Protein AF-A0A836GFA6-F1 (afdb_monomer)

Solvent-accessible surface area (backbone atoms only — not comparable to full-atom values): 8576 Å² total; per-residue (Å²): 116,71,67,60,52,53,52,52,53,52,56,59,70,65,59,70,72,78,81,72,54,46,65,55,52,71,53,57,48,47,48,53,39,51,74,71,64,51,57,77,92,45,43,38,56,52,47,41,29,22,44,53,61,32,65,24,19,14,51,39,71,48,70,71,50,78,92,73,21,41,22,26,8,28,75,44,54,36,42,78,55,42,15,21,77,95,40,70,27,47,80,56,62,29,33,39,65,71,31,54,33,80,72,52,64,66,46,50,57,44,51,48,55,49,35,75,77,58,36,70,72,77,37,67,40,23,48,75,64,38,62,98,42,87,59,63,85,58,68,75,64,70,57,75,78,75,76,77,83,84,126

Mean predicted aligned error: 7.84 Å

pLDDT: mean 90.17, std 15.15, range [49.81, 98.88]

Sequence (151 aa):
MKGLWILIVLMIVAAHSSVEGKIYTQCEAARQLVIARISRSFISNWVCLMQYESGMNTHLVTGPKRGSSYSYGILQINSAEWCTRGHRGGNCDKRCEDYLSDDIQEDIVCAKKIFDQHGFKAWDGWVKNCKNKPLPNLAHCFRRKRMTTEV

Structure (mmCIF, N/CA/C/O backbone):
data_AF-A0A836GFA6-F1
#
_entry.id   AF-A0A836GFA6-F1
#
loop_
_atom_site.group_PDB
_atom_site.id
_atom_site.type_symbol
_atom_site.label_atom_id
_atom_site.label_alt_id
_atom_site.label_comp_id
_atom_site.label_asym_id
_atom_site.label_entity_id
_atom_site.label_seq_id
_atom_site.pdbx_PDB_ins_code
_atom_site.Cartn_x
_atom_site.Cartn_y
_atom_site.Cartn_z
_atom_site.occupancy
_atom_site.B_iso_or_equiv
_atom_site.auth_seq_id
_atom_site.auth_comp_id
_atom_site.auth_asym_id
_atom_site.auth_atom_id
_atom_site.pdbx_PDB_model_num
ATOM 1 N N . MET A 1 1 ? 8.263 47.697 -19.375 1.00 56.69 1 MET A N 1
ATOM 2 C CA . MET A 1 1 ? 6.983 47.345 -18.709 1.00 56.69 1 MET A CA 1
ATOM 3 C C . MET A 1 1 ? 6.430 45.974 -19.113 1.00 56.69 1 MET A C 1
ATOM 5 O O . MET A 1 1 ? 6.071 45.222 -18.222 1.00 56.69 1 MET A O 1
ATOM 9 N N . LYS A 1 2 ? 6.401 45.600 -20.405 1.00 56.66 2 LYS A N 1
ATOM 10 C CA . LYS A 1 2 ? 5.874 44.293 -20.870 1.00 56.66 2 LYS A CA 1
ATOM 11 C C . LYS A 1 2 ? 6.709 43.075 -20.423 1.00 56.66 2 LYS A C 1
ATOM 13 O O . LYS A 1 2 ? 6.148 42.051 -20.066 1.00 56.66 2 LYS A O 1
ATOM 18 N N . GLY A 1 3 ? 8.039 43.208 -20.370 1.00 59.16 3 GLY A N 1
ATOM 19 C CA . GLY A 1 3 ? 8.940 42.129 -19.925 1.00 59.16 3 GLY A CA 1
ATOM 20 C C . GLY A 1 3 ? 8.834 41.787 -18.435 1.00 59.16 3 GLY A C 1
ATOM 21 O O . GLY A 1 3 ? 8.972 40.628 -18.065 1.00 59.16 3 GLY A O 1
ATOM 22 N N . LEU A 1 4 ? 8.506 42.771 -17.588 1.00 62.03 4 LEU A N 1
ATOM 23 C CA . LEU A 1 4 ? 8.289 42.539 -16.156 1.00 62.03 4 LEU A CA 1
ATOM 24 C C . LEU A 1 4 ? 7.011 41.720 -15.920 1.00 62.03 4 LEU A C 1
ATOM 26 O O . LEU A 1 4 ? 7.003 40.824 -15.089 1.00 62.03 4 LEU A O 1
ATOM 30 N N . TRP A 1 5 ? 5.966 41.965 -16.717 1.00 66.38 5 TRP A N 1
ATOM 31 C CA . TRP A 1 5 ? 4.737 41.167 -16.712 1.00 66.38 5 TRP A CA 1
ATOM 32 C C . TRP A 1 5 ? 4.972 39.715 -17.145 1.00 66.38 5 TRP A C 1
ATOM 34 O O . TRP A 1 5 ? 4.438 38.809 -16.517 1.00 66.38 5 TRP A O 1
ATOM 44 N N . ILE A 1 6 ? 5.809 39.479 -18.162 1.00 67.75 6 ILE A N 1
ATOM 45 C CA . ILE A 1 6 ? 6.160 38.119 -18.610 1.00 67.75 6 ILE A CA 1
ATOM 46 C C . ILE A 1 6 ? 6.921 37.360 -17.510 1.00 67.75 6 ILE A C 1
ATOM 48 O O . ILE A 1 6 ? 6.622 36.198 -17.254 1.00 67.75 6 ILE A O 1
ATOM 52 N N . LEU A 1 7 ? 7.853 38.023 -16.815 1.00 66.12 7 LEU A N 1
ATOM 53 C CA . LEU A 1 7 ? 8.598 37.432 -15.696 1.00 66.12 7 LEU A CA 1
ATOM 54 C C . LEU A 1 7 ? 7.707 37.142 -14.479 1.00 66.12 7 LEU A C 1
ATOM 56 O O . LEU A 1 7 ? 7.864 36.103 -13.844 1.00 66.12 7 LEU A O 1
ATOM 60 N N . ILE A 1 8 ? 6.745 38.019 -14.179 1.00 66.12 8 ILE A N 1
ATOM 61 C CA . ILE A 1 8 ? 5.765 37.810 -13.102 1.00 66.12 8 ILE A CA 1
ATOM 62 C C . ILE A 1 8 ? 4.848 36.623 -13.426 1.00 66.12 8 ILE A C 1
ATOM 64 O O . ILE A 1 8 ? 4.622 35.780 -12.563 1.00 66.12 8 ILE A O 1
ATOM 68 N N . VAL A 1 9 ? 4.373 36.501 -14.671 1.00 65.31 9 VAL A N 1
ATOM 69 C CA . VAL A 1 9 ? 3.562 35.351 -15.106 1.00 65.31 9 VAL A CA 1
ATOM 70 C C . VAL A 1 9 ? 4.373 34.048 -15.051 1.00 65.31 9 VAL A C 1
ATOM 72 O O . VAL A 1 9 ? 3.855 33.045 -14.566 1.00 65.31 9 VAL A O 1
ATOM 75 N N . LEU A 1 10 ? 5.652 34.054 -15.452 1.00 62.25 10 LEU A N 1
ATOM 76 C CA . LEU A 1 10 ? 6.529 32.878 -15.333 1.00 62.25 10 LEU A CA 1
ATOM 77 C C . LEU A 1 10 ? 6.768 32.455 -13.872 1.00 62.25 10 LEU A C 1
ATOM 79 O O . LEU A 1 10 ? 6.752 31.263 -13.574 1.00 62.25 10 LEU A O 1
ATOM 83 N N . MET A 1 11 ? 6.957 33.413 -12.959 1.00 60.72 11 MET A N 1
ATOM 84 C CA . MET A 1 11 ? 7.147 33.143 -11.526 1.00 60.72 11 MET A CA 1
ATOM 85 C C . MET A 1 11 ? 5.884 32.575 -10.861 1.00 60.72 11 MET A C 1
ATOM 87 O O . MET A 1 11 ? 5.993 31.733 -9.976 1.00 60.72 11 MET A O 1
ATOM 91 N N . ILE A 1 12 ? 4.689 32.983 -11.306 1.00 59.47 12 ILE A N 1
ATOM 92 C CA . ILE A 1 12 ? 3.412 32.442 -10.807 1.00 59.47 12 ILE A CA 1
ATOM 93 C C . ILE A 1 12 ? 3.190 31.001 -11.298 1.00 59.47 12 ILE A C 1
ATOM 95 O O . ILE A 1 12 ? 2.696 30.173 -10.540 1.00 59.47 12 ILE A O 1
ATOM 99 N N . VAL A 1 13 ? 3.599 30.665 -12.529 1.00 59.78 13 VAL A N 1
ATOM 100 C CA . VAL A 1 13 ? 3.513 29.288 -13.064 1.00 59.78 13 VAL A CA 1
ATOM 101 C C . VAL A 1 13 ? 4.527 28.344 -12.398 1.00 59.78 13 VAL A C 1
ATOM 103 O O . VAL A 1 13 ? 4.263 27.151 -12.269 1.00 59.78 13 VAL A O 1
ATOM 106 N N . ALA A 1 14 ? 5.659 28.869 -11.922 1.00 57.34 14 ALA A N 1
ATOM 107 C CA . ALA A 1 14 ? 6.668 28.119 -11.169 1.00 57.34 14 ALA A CA 1
ATOM 108 C C . ALA A 1 14 ? 6.323 27.917 -9.681 1.00 57.34 14 ALA A C 1
ATOM 110 O O . ALA A 1 14 ? 7.088 27.269 -8.962 1.00 57.34 14 ALA A O 1
ATOM 111 N N . ALA A 1 15 ? 5.179 28.429 -9.205 1.00 56.06 15 ALA A N 1
ATOM 112 C CA . ALA A 1 15 ? 4.612 28.033 -7.922 1.00 56.06 15 ALA A CA 1
ATOM 113 C C . ALA A 1 15 ? 4.108 26.587 -8.042 1.00 56.06 15 ALA A C 1
ATOM 115 O O . ALA A 1 15 ? 2.918 26.319 -8.191 1.00 56.06 15 ALA A O 1
ATOM 116 N N . HIS A 1 16 ? 5.050 25.646 -8.033 1.00 54.28 16 HIS A N 1
ATOM 117 C CA . HIS A 1 16 ? 4.785 24.231 -7.887 1.00 54.28 16 HIS A CA 1
ATOM 118 C C . HIS A 1 16 ? 3.965 24.061 -6.613 1.00 54.28 16 HIS A C 1
ATOM 120 O O . HIS A 1 16 ? 4.486 24.207 -5.508 1.00 54.28 16 HIS A O 1
ATOM 126 N N . SER A 1 17 ? 2.672 23.782 -6.765 1.00 56.59 17 SER A N 1
ATOM 127 C CA . SER A 1 17 ? 1.876 23.222 -5.686 1.00 56.59 17 SER A CA 1
ATOM 128 C C . SER A 1 17 ? 2.641 22.000 -5.197 1.00 56.59 17 SER A C 1
ATOM 130 O O . SER A 1 17 ? 2.780 21.028 -5.944 1.00 56.59 17 SER A O 1
ATOM 132 N N . SER A 1 18 ? 3.198 22.061 -3.989 1.00 53.84 18 SER A N 1
ATOM 133 C CA . SER A 1 18 ? 3.617 20.856 -3.293 1.00 53.84 18 SER A CA 1
ATOM 134 C C . SER A 1 18 ? 2.385 19.963 -3.267 1.00 53.84 18 SER A C 1
ATOM 136 O O . SER A 1 18 ? 1.402 20.300 -2.607 1.00 53.84 18 SER A O 1
ATOM 138 N N . VAL A 1 19 ? 2.391 18.898 -4.072 1.00 62.00 19 VAL A N 1
ATOM 139 C CA . VAL A 1 19 ? 1.354 17.872 -4.017 1.00 62.00 19 VAL A CA 1
ATOM 140 C C . VAL A 1 19 ? 1.598 17.153 -2.700 1.00 62.00 19 VAL A C 1
ATOM 142 O O . VAL A 1 19 ? 2.388 16.218 -2.610 1.00 62.00 19 VAL A O 1
ATOM 145 N N . GLU A 1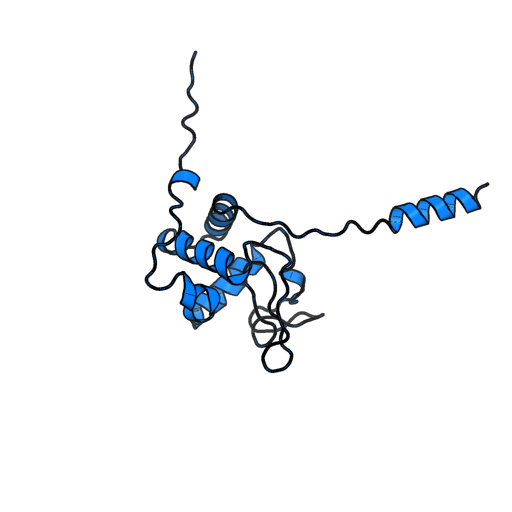 20 ? 1.035 17.710 -1.634 1.00 76.25 20 GLU A N 1
ATOM 146 C CA . GLU A 1 20 ? 1.008 17.071 -0.335 1.00 76.25 20 GLU A CA 1
ATOM 147 C C . GLU A 1 20 ? 0.051 15.892 -0.457 1.00 76.25 20 GLU A C 1
ATOM 149 O O . GLU A 1 20 ? -1.118 16.061 -0.804 1.00 76.25 20 GLU A O 1
ATOM 154 N N . GLY A 1 21 ? 0.575 14.685 -0.263 1.00 83.12 21 GLY A N 1
ATOM 155 C CA . GLY A 1 21 ? -0.221 13.490 -0.461 1.00 83.12 21 GLY A CA 1
ATOM 156 C C . GLY A 1 21 ? -1.362 13.391 0.535 1.00 83.12 21 GLY A C 1
ATOM 157 O O . GLY A 1 21 ? -1.177 13.613 1.735 1.00 83.12 21 GLY A O 1
ATOM 158 N N . LYS A 1 22 ? -2.546 13.003 0.058 1.00 96.06 22 LYS A N 1
ATOM 159 C CA . LYS A 1 22 ? -3.700 12.809 0.931 1.00 96.06 22 LYS A CA 1
ATOM 160 C C . LYS A 1 22 ? -3.430 11.731 1.986 1.00 96.06 22 LYS A C 1
ATOM 162 O O . LYS A 1 22 ? -3.112 10.585 1.652 1.00 96.06 22 LYS A O 1
ATOM 167 N N . ILE A 1 23 ? -3.670 12.080 3.252 1.00 98.19 23 ILE A N 1
ATOM 168 C CA . ILE A 1 23 ? -3.780 11.131 4.366 1.00 98.19 23 ILE A CA 1
ATOM 169 C C . ILE A 1 23 ? -5.246 10.722 4.521 1.00 98.19 23 ILE A C 1
ATOM 171 O O . ILE A 1 23 ? -6.098 11.535 4.877 1.00 98.19 23 ILE A O 1
ATOM 175 N N . TYR A 1 24 ? -5.558 9.459 4.248 1.00 98.31 24 TYR A N 1
ATOM 176 C CA . TYR A 1 24 ? -6.923 8.947 4.360 1.00 98.31 24 TYR A CA 1
ATOM 177 C C . TYR A 1 24 ? -7.351 8.727 5.815 1.00 98.31 24 TYR A C 1
ATOM 179 O O . TYR A 1 24 ? -6.625 8.154 6.627 1.00 98.31 24 TYR A O 1
ATOM 187 N N . THR A 1 25 ? -8.598 9.068 6.137 1.00 98.50 25 THR A N 1
ATOM 188 C CA . THR A 1 25 ? -9.243 8.543 7.348 1.00 98.50 25 THR A CA 1
ATOM 189 C C . THR A 1 25 ? -9.685 7.089 7.147 1.00 98.50 25 THR A C 1
ATOM 191 O O . THR A 1 25 ? -9.945 6.639 6.027 1.00 98.50 25 THR A O 1
ATOM 194 N N . GLN A 1 26 ? -9.874 6.346 8.246 1.00 98.19 26 GLN A N 1
ATOM 195 C CA . GLN A 1 26 ? -10.358 4.958 8.187 1.00 98.19 26 GLN A CA 1
ATOM 196 C C . GLN A 1 26 ? -11.698 4.826 7.443 1.00 98.19 26 GLN A C 1
ATOM 198 O O . GLN A 1 26 ? -11.881 3.886 6.670 1.00 98.19 26 GLN A O 1
ATOM 203 N N . CYS A 1 27 ? -12.632 5.764 7.633 1.00 98.25 27 CYS A N 1
ATOM 204 C CA . CYS A 1 27 ? -13.928 5.711 6.956 1.00 98.25 27 CYS A CA 1
ATOM 205 C C . CYS A 1 27 ? -13.860 6.093 5.477 1.00 98.25 27 CYS A C 1
ATOM 207 O O . CYS A 1 27 ? -14.632 5.549 4.689 1.00 98.25 27 CYS A O 1
ATOM 209 N N . GLU A 1 28 ? -12.979 7.010 5.074 1.00 98.31 28 GLU A N 1
ATOM 210 C CA . GLU A 1 28 ? -12.755 7.274 3.649 1.00 98.31 28 GLU A CA 1
ATOM 211 C C . GLU A 1 28 ? -12.162 6.048 2.959 1.00 98.31 28 GLU A C 1
ATOM 213 O O . GLU A 1 28 ? -12.700 5.614 1.942 1.00 98.31 28 GLU A O 1
ATOM 218 N N . ALA A 1 29 ? -11.135 5.433 3.554 1.00 98.50 29 ALA A N 1
ATOM 219 C CA . ALA A 1 29 ? -10.511 4.228 3.014 1.00 98.50 29 ALA A CA 1
ATOM 220 C C . ALA A 1 29 ? -11.528 3.080 2.917 1.00 98.50 29 ALA A C 1
ATOM 222 O O . ALA A 1 29 ? -11.674 2.447 1.872 1.00 98.50 29 ALA A O 1
ATOM 223 N N . ALA A 1 30 ? -12.323 2.872 3.972 1.00 98.56 30 ALA A N 1
ATOM 224 C CA . ALA A 1 30 ? -13.392 1.877 3.983 1.00 98.56 30 ALA A CA 1
ATOM 225 C C . ALA A 1 30 ? -14.421 2.096 2.861 1.00 98.56 30 ALA A C 1
ATOM 227 O O . ALA A 1 30 ? -14.888 1.127 2.263 1.00 98.56 30 ALA A O 1
ATOM 228 N N . ARG A 1 31 ? -14.771 3.350 2.542 1.00 98.19 31 ARG A N 1
ATOM 229 C CA . ARG A 1 31 ? -15.681 3.669 1.428 1.00 98.19 31 ARG A CA 1
ATOM 230 C C . ARG A 1 31 ? -15.046 3.378 0.074 1.00 98.19 31 ARG A C 1
ATOM 232 O O . ARG A 1 31 ? -15.714 2.771 -0.756 1.00 98.19 31 ARG A O 1
ATOM 239 N N . GLN A 1 32 ? -13.779 3.739 -0.129 1.00 98.44 32 GLN A N 1
ATOM 240 C CA . GLN A 1 32 ? -13.064 3.427 -1.372 1.00 98.44 32 GLN A CA 1
ATOM 241 C C . GLN A 1 32 ? -12.971 1.915 -1.613 1.00 98.44 32 GLN A C 1
ATOM 243 O O . GLN A 1 32 ? -13.210 1.457 -2.727 1.00 98.44 32 GLN A O 1
ATOM 248 N N . LEU A 1 33 ? -12.745 1.126 -0.558 1.00 98.69 33 LEU A N 1
ATOM 249 C CA . LEU A 1 33 ? -12.757 -0.340 -0.624 1.00 98.69 33 LEU A CA 1
ATOM 250 C C . LEU A 1 33 ? -14.139 -0.902 -1.000 1.00 98.69 33 LEU A C 1
ATOM 252 O O . LEU A 1 33 ? -14.228 -1.854 -1.775 1.00 98.69 33 LEU A O 1
ATOM 256 N N . V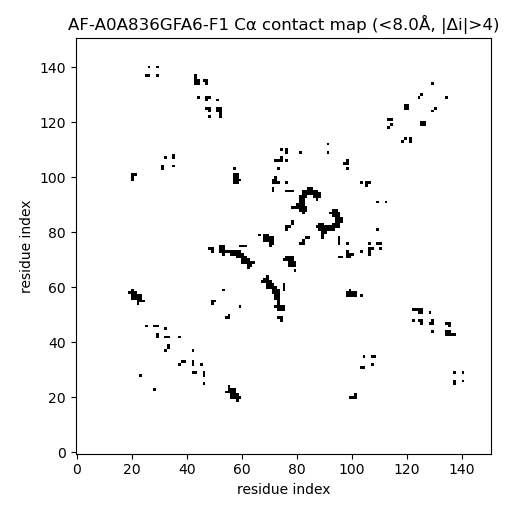AL A 1 34 ? -15.226 -0.312 -0.488 1.00 97.88 34 VAL A N 1
ATOM 257 C CA . VAL A 1 34 ? -16.596 -0.685 -0.890 1.00 97.88 34 VAL A CA 1
ATOM 258 C C . VAL A 1 34 ? -16.856 -0.346 -2.358 1.00 97.88 34 VAL A C 1
ATOM 260 O O . VAL A 1 34 ? -17.429 -1.174 -3.066 1.00 97.88 34 VAL A O 1
ATOM 263 N N . ILE A 1 35 ? -16.433 0.835 -2.820 1.00 97.88 35 ILE A N 1
ATOM 264 C CA . ILE A 1 35 ? -16.546 1.257 -4.227 1.00 97.88 35 ILE A CA 1
ATOM 265 C C . ILE A 1 35 ? -15.800 0.269 -5.134 1.00 97.88 35 ILE A C 1
ATOM 267 O O . ILE A 1 35 ? -16.369 -0.209 -6.115 1.00 97.88 35 ILE A O 1
ATOM 271 N N . ALA A 1 36 ? -14.600 -0.146 -4.723 1.00 97.88 36 ALA A N 1
ATOM 272 C CA . ALA A 1 36 ? -13.783 -1.156 -5.392 1.00 97.88 36 ALA A CA 1
ATOM 273 C C . ALA A 1 36 ? -14.322 -2.599 -5.263 1.00 97.88 36 ALA A C 1
ATOM 275 O O . ALA A 1 36 ? -13.680 -3.549 -5.710 1.00 97.88 36 ALA A O 1
ATOM 276 N N . ARG A 1 37 ? -15.496 -2.795 -4.641 1.00 97.69 37 ARG A N 1
ATOM 277 C CA . ARG A 1 37 ? -16.158 -4.097 -4.438 1.00 97.69 37 ARG A CA 1
ATOM 278 C C . ARG A 1 37 ? -15.317 -5.119 -3.664 1.00 97.69 37 ARG A C 1
ATOM 280 O O . ARG A 1 37 ? -15.479 -6.327 -3.841 1.00 97.69 37 ARG A O 1
ATOM 287 N N . ILE A 1 38 ? -14.459 -4.656 -2.757 1.00 98.12 38 ILE A N 1
ATOM 288 C CA . ILE A 1 38 ? -13.802 -5.531 -1.786 1.00 98.12 38 ILE A CA 1
ATOM 289 C C . ILE A 1 38 ? -14.864 -6.133 -0.859 1.00 98.12 38 ILE A C 1
ATOM 291 O O . ILE A 1 38 ? -15.756 -5.435 -0.370 1.00 98.12 38 ILE A O 1
ATOM 295 N N . SER A 1 39 ? -14.773 -7.443 -0.605 1.00 96.69 39 SER A N 1
ATOM 296 C CA . SER A 1 39 ? -15.707 -8.128 0.293 1.00 96.69 39 SER A CA 1
ATOM 297 C C . SER A 1 39 ? -15.745 -7.448 1.660 1.00 96.69 39 SER A C 1
ATOM 299 O O . SER A 1 39 ? -14.705 -7.179 2.269 1.00 96.69 39 SER A O 1
ATOM 301 N N . ARG A 1 40 ? -16.959 -7.247 2.185 1.00 93.94 40 ARG A N 1
ATOM 302 C CA . ARG A 1 40 ? -17.188 -6.611 3.489 1.00 93.94 40 ARG A CA 1
ATOM 303 C C . ARG A 1 40 ? -16.428 -7.289 4.628 1.00 93.94 40 ARG A C 1
ATOM 305 O O . ARG A 1 40 ? -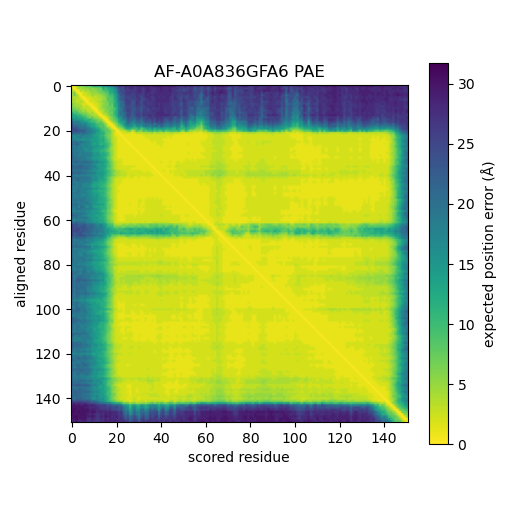15.981 -6.596 5.536 1.00 93.94 40 ARG A O 1
ATOM 312 N N . SER A 1 41 ? -16.236 -8.608 4.555 1.00 96.25 41 SER A N 1
ATOM 313 C CA . SER A 1 41 ? -15.481 -9.380 5.551 1.00 96.25 41 SER A CA 1
ATOM 314 C C . SER A 1 41 ? -14.001 -8.990 5.636 1.00 96.25 41 SER A C 1
ATOM 316 O O . SER A 1 41 ? -13.378 -9.185 6.677 1.00 96.25 41 SER A O 1
ATOM 318 N N . PHE A 1 42 ? -13.430 -8.419 4.571 1.00 97.94 42 PHE A N 1
ATOM 319 C CA . PHE A 1 42 ? -12.014 -8.062 4.506 1.00 97.94 42 PHE A CA 1
ATOM 320 C C . PHE A 1 42 ? -11.737 -6.568 4.672 1.00 97.94 42 PHE A C 1
ATOM 322 O O . PHE A 1 42 ? -10.577 -6.207 4.843 1.00 97.94 42 PHE A O 1
ATOM 329 N N . ILE A 1 43 ? -12.750 -5.695 4.677 1.00 98.44 43 ILE A N 1
ATOM 330 C CA . ILE A 1 43 ? -12.538 -4.235 4.729 1.00 98.44 43 ILE A CA 1
ATOM 331 C C . ILE A 1 43 ? -11.670 -3.833 5.928 1.00 98.44 43 ILE A C 1
ATOM 333 O O . ILE A 1 43 ? -10.698 -3.106 5.751 1.00 98.44 43 ILE A O 1
ATOM 337 N N . SER A 1 44 ? -11.953 -4.340 7.131 1.00 98.56 44 SER A N 1
ATOM 338 C CA . SER A 1 44 ? -11.136 -4.015 8.310 1.00 98.56 44 SER A CA 1
ATOM 339 C C . SER A 1 44 ? -9.685 -4.501 8.192 1.00 98.56 44 SER A C 1
ATOM 341 O O . SER A 1 44 ? -8.790 -3.845 8.720 1.00 98.56 44 SER A O 1
ATOM 343 N N . ASN A 1 45 ? -9.423 -5.600 7.472 1.00 98.75 45 ASN A N 1
ATOM 344 C CA . ASN A 1 45 ? -8.054 -6.048 7.197 1.00 98.75 45 ASN A CA 1
ATOM 345 C C . ASN A 1 45 ? -7.331 -5.090 6.248 1.00 98.75 45 ASN A C 1
ATOM 347 O O . ASN A 1 45 ? -6.199 -4.711 6.528 1.00 98.75 45 ASN A O 1
ATOM 351 N N . TRP A 1 46 ? -7.991 -4.667 5.169 1.00 98.88 46 TRP A N 1
ATOM 352 C CA . TRP A 1 46 ? -7.434 -3.715 4.206 1.00 98.88 46 TRP A CA 1
ATOM 353 C C . TRP A 1 46 ? -7.159 -2.344 4.824 1.00 98.8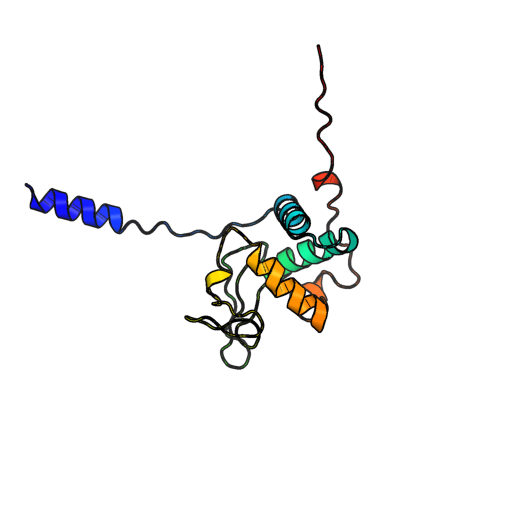8 46 TRP A C 1
ATOM 355 O O . TRP A 1 46 ? -6.093 -1.781 4.604 1.00 98.88 46 TRP A O 1
ATOM 365 N N . VAL A 1 47 ? -8.072 -1.832 5.654 1.00 98.88 47 VAL A N 1
ATOM 366 C CA . VAL A 1 47 ? -7.849 -0.575 6.385 1.00 98.88 47 VAL A CA 1
ATOM 367 C C . VAL A 1 47 ? -6.681 -0.719 7.367 1.00 98.88 47 VAL A C 1
ATOM 369 O O . VAL A 1 47 ? -5.843 0.173 7.445 1.00 98.88 47 VAL A O 1
ATOM 372 N N . CYS A 1 48 ? -6.571 -1.849 8.075 1.00 98.81 48 CYS A N 1
ATOM 373 C CA . CYS A 1 48 ? -5.417 -2.112 8.939 1.00 98.81 48 CYS A CA 1
ATOM 374 C C . CYS A 1 48 ? -4.103 -2.156 8.141 1.00 98.81 48 CYS A C 1
ATOM 376 O O . CYS A 1 48 ? -3.115 -1.556 8.554 1.00 98.81 48 CYS A O 1
ATOM 378 N N . LEU A 1 49 ? -4.103 -2.808 6.974 1.00 98.88 49 LEU A N 1
ATOM 379 C CA . LEU A 1 49 ? -2.953 -2.850 6.072 1.00 98.88 49 LEU A CA 1
ATOM 380 C C . LEU A 1 49 ? -2.520 -1.438 5.669 1.00 98.88 49 LEU A C 1
ATOM 382 O O . LEU A 1 49 ? -1.379 -1.073 5.922 1.00 98.88 49 LEU A O 1
ATOM 386 N N . MET A 1 50 ? -3.428 -0.622 5.123 1.00 98.81 50 MET A N 1
ATOM 387 C CA . MET A 1 50 ? -3.129 0.764 4.727 1.00 98.81 50 MET A CA 1
ATOM 388 C C . MET A 1 50 ? -2.558 1.580 5.898 1.00 98.81 50 MET A C 1
ATOM 390 O O . MET A 1 50 ? -1.606 2.342 5.733 1.00 98.81 50 MET A O 1
ATOM 394 N N . GLN A 1 51 ? -3.089 1.377 7.108 1.00 98.75 51 GLN A N 1
ATOM 395 C CA . GLN A 1 51 ? -2.615 2.075 8.299 1.00 98.75 51 GLN A CA 1
ATOM 396 C C . GLN A 1 51 ? -1.169 1.719 8.658 1.00 98.75 51 GLN A C 1
ATOM 398 O O . GLN A 1 51 ? -0.398 2.607 9.015 1.00 98.75 51 GLN A O 1
ATOM 403 N N . TYR A 1 52 ? -0.800 0.440 8.579 1.00 98.69 52 TYR A N 1
ATOM 404 C CA . TYR A 1 52 ? 0.513 -0.034 9.023 1.00 98.69 52 TYR A CA 1
ATOM 405 C C . TYR A 1 52 ? 1.574 -0.097 7.926 1.00 98.69 52 TYR A C 1
ATOM 407 O O . TYR A 1 52 ? 2.755 -0.189 8.253 1.00 98.69 52 TYR A O 1
ATOM 415 N N . GLU A 1 53 ? 1.179 -0.033 6.657 1.00 98.50 53 GLU A N 1
ATOM 416 C CA . GLU A 1 53 ? 2.109 0.059 5.530 1.00 98.50 53 GLU A CA 1
ATOM 417 C C . GLU A 1 53 ? 2.483 1.507 5.217 1.00 98.50 53 GLU A C 1
ATOM 419 O O . GLU A 1 53 ? 3.650 1.796 4.964 1.00 98.50 53 GLU A O 1
ATOM 424 N N . SER A 1 54 ? 1.512 2.427 5.253 1.00 98.56 54 SER A N 1
ATOM 425 C CA . SER A 1 54 ? 1.736 3.800 4.789 1.00 98.56 54 SER A CA 1
ATOM 426 C C . SER A 1 54 ? 1.311 4.898 5.754 1.00 98.56 54 SER A C 1
ATOM 428 O O . SER A 1 54 ? 1.496 6.076 5.454 1.00 98.56 54 SER A O 1
ATOM 430 N N . GLY A 1 55 ? 0.711 4.555 6.898 1.00 98.50 55 GLY A N 1
ATOM 431 C CA . GLY A 1 55 ? 0.066 5.561 7.742 1.00 98.50 55 GLY A CA 1
ATOM 432 C C . GLY A 1 55 ? -1.095 6.255 7.024 1.00 98.50 55 GLY A C 1
ATOM 433 O O . GLY A 1 55 ? -1.384 7.408 7.322 1.00 98.50 55 GLY A O 1
ATOM 434 N N . MET A 1 56 ? -1.745 5.563 6.079 1.00 98.62 56 MET A N 1
ATOM 435 C CA . MET A 1 56 ? -2.797 6.093 5.201 1.00 98.62 56 MET A CA 1
ATOM 436 C C . MET A 1 56 ? -2.339 7.156 4.187 1.00 98.62 56 MET A C 1
ATOM 438 O O . MET A 1 56 ? -3.188 7.830 3.600 1.00 98.62 56 MET A O 1
ATOM 442 N N . ASN A 1 57 ? -1.031 7.318 3.972 1.00 98.50 57 ASN A N 1
ATOM 443 C CA . ASN A 1 57 ? -0.482 8.299 3.039 1.00 98.50 57 ASN A CA 1
ATOM 444 C C . ASN A 1 57 ? -0.451 7.760 1.601 1.00 98.50 57 ASN A C 1
ATOM 446 O O . ASN A 1 57 ? 0.238 6.784 1.303 1.00 98.50 57 ASN A O 1
ATOM 450 N N . THR A 1 58 ? -1.162 8.435 0.702 1.00 98.50 58 THR A N 1
ATOM 451 C CA . THR A 1 58 ? -1.259 8.080 -0.724 1.00 98.50 58 THR A CA 1
ATOM 452 C C . THR A 1 58 ? -0.017 8.386 -1.551 1.00 98.50 58 THR A C 1
ATOM 454 O O . THR A 1 58 ? 0.150 7.799 -2.609 1.00 98.50 58 THR A O 1
ATOM 457 N N . HIS A 1 59 ? 0.894 9.236 -1.076 1.00 97.44 59 HIS A N 1
ATOM 458 C CA . HIS A 1 59 ? 2.128 9.573 -1.801 1.00 97.44 59 HIS A CA 1
ATOM 459 C C . HIS A 1 59 ? 3.379 9.033 -1.109 1.00 97.44 59 HIS A C 1
ATOM 461 O O . HIS A 1 59 ? 4.498 9.455 -1.404 1.00 97.44 59 HIS A O 1
ATOM 467 N N . LEU A 1 60 ? 3.221 8.088 -0.176 1.00 97.94 60 LEU A N 1
ATOM 468 C CA . LEU A 1 60 ? 4.370 7.501 0.494 1.00 97.94 60 LEU A CA 1
ATOM 469 C C . LEU A 1 60 ? 5.175 6.628 -0.473 1.00 97.94 60 LEU A C 1
ATOM 471 O O . LEU A 1 60 ? 4.687 5.627 -1.000 1.00 97.94 60 LEU A O 1
ATOM 475 N N . VAL A 1 61 ? 6.456 6.957 -0.609 1.00 97.81 61 VAL A N 1
ATOM 476 C CA . VAL A 1 61 ? 7.451 6.117 -1.272 1.00 97.81 61 VAL A CA 1
ATOM 477 C C . VAL A 1 61 ? 8.425 5.602 -0.221 1.00 97.81 61 VAL A C 1
ATOM 479 O O . VAL A 1 61 ? 9.045 6.392 0.489 1.00 97.81 61 VAL A O 1
ATOM 482 N N . THR A 1 62 ? 8.589 4.282 -0.125 1.00 97.12 62 THR A N 1
ATOM 483 C CA . THR A 1 62 ? 9.586 3.666 0.765 1.00 97.12 62 THR A CA 1
ATOM 484 C C . THR A 1 62 ? 10.616 2.861 -0.014 1.00 97.12 62 THR A C 1
ATOM 486 O O . THR A 1 62 ? 10.341 2.312 -1.084 1.00 97.12 62 THR A O 1
ATOM 489 N N . GLY A 1 63 ? 11.827 2.784 0.535 1.00 93.69 63 GLY A N 1
ATOM 490 C CA . GLY A 1 63 ? 12.954 2.073 -0.057 1.00 93.69 63 GLY A CA 1
ATOM 491 C C . GLY A 1 63 ? 14.227 2.926 -0.101 1.00 93.69 63 GLY A C 1
ATOM 492 O O . GLY A 1 63 ? 14.276 3.983 0.528 1.00 93.69 63 GLY A O 1
ATOM 493 N N . PRO A 1 64 ? 15.252 2.475 -0.841 1.00 91.00 64 PRO A N 1
ATOM 494 C CA . PRO A 1 64 ? 15.281 1.212 -1.584 1.00 91.00 64 PRO A CA 1
ATOM 495 C C . PRO A 1 64 ? 15.259 -0.022 -0.659 1.00 91.00 64 PRO A C 1
ATOM 497 O O . PRO A 1 64 ? 15.734 0.019 0.473 1.00 91.00 64 PRO A O 1
ATOM 500 N N . LYS A 1 65 ? 14.691 -1.129 -1.148 1.00 85.81 65 LYS A N 1
ATOM 501 C CA . LYS A 1 65 ? 14.734 -2.477 -0.554 1.00 85.81 65 LYS A CA 1
ATOM 502 C C . LYS A 1 65 ? 15.632 -3.383 -1.422 1.00 85.81 65 LYS A C 1
ATOM 504 O O . LYS A 1 65 ? 16.560 -2.909 -2.078 1.00 85.81 65 LYS A O 1
ATOM 509 N N . ARG A 1 66 ? 15.396 -4.703 -1.428 1.00 79.56 66 ARG A N 1
ATOM 510 C CA . ARG A 1 66 ? 16.169 -5.666 -2.238 1.00 79.56 66 ARG A CA 1
ATOM 511 C C . ARG A 1 66 ? 16.130 -5.292 -3.725 1.00 79.56 66 ARG A C 1
ATOM 513 O O . ARG A 1 66 ? 15.075 -4.924 -4.238 1.00 79.56 66 ARG A O 1
ATOM 520 N N . GLY A 1 67 ? 17.273 -5.399 -4.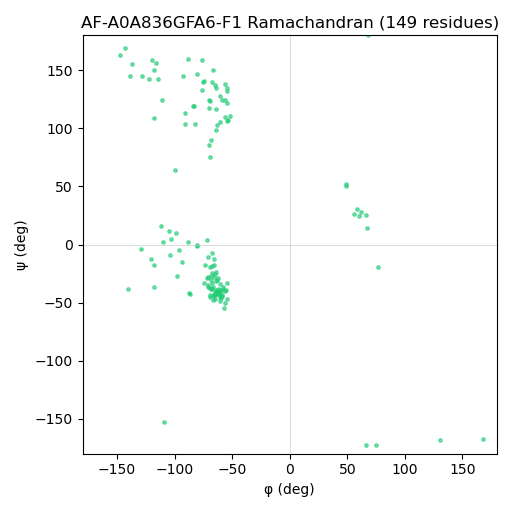407 1.00 84.75 67 GLY A N 1
ATOM 521 C CA . GLY A 1 67 ? 17.366 -5.153 -5.851 1.00 84.75 67 GLY A CA 1
ATOM 522 C C . GLY A 1 67 ? 17.100 -3.700 -6.257 1.00 84.75 67 GLY A C 1
ATOM 523 O O . GLY A 1 67 ? 16.634 -3.465 -7.364 1.00 84.75 67 GLY A O 1
ATOM 524 N N . SER A 1 68 ? 17.328 -2.737 -5.355 1.00 90.88 68 SER A N 1
ATOM 525 C CA . SER A 1 68 ? 17.045 -1.308 -5.582 1.00 90.88 68 SER A CA 1
ATOM 526 C C . SER A 1 68 ? 15.569 -0.992 -5.868 1.00 90.88 68 SER A C 1
ATOM 528 O O . SER A 1 68 ? 15.246 0.029 -6.478 1.00 90.88 68 SER A O 1
ATOM 530 N N . SER A 1 69 ? 14.663 -1.857 -5.407 1.00 95.19 69 SER A N 1
ATOM 531 C CA . SER A 1 69 ? 13.221 -1.665 -5.550 1.00 95.19 69 SER A CA 1
ATOM 532 C C . SER A 1 69 ? 12.664 -0.701 -4.504 1.00 95.19 69 SER A C 1
ATOM 534 O O . SER A 1 69 ? 13.114 -0.644 -3.362 1.00 95.19 69 SER A O 1
ATOM 536 N N . TYR A 1 70 ? 11.648 0.051 -4.901 1.00 98.06 70 TYR A N 1
ATOM 537 C CA . TYR A 1 70 ? 10.859 0.949 -4.060 1.00 98.06 70 TYR A CA 1
ATOM 538 C C . TYR A 1 70 ? 9.405 0.476 -3.986 1.00 98.06 70 TYR A C 1
ATOM 540 O O . TYR A 1 70 ? 8.948 -0.243 -4.878 1.00 98.06 70 TYR A O 1
ATOM 548 N N . SER A 1 71 ? 8.697 0.864 -2.927 1.00 98.31 71 SER A N 1
ATOM 549 C CA . SER A 1 71 ? 7.264 0.614 -2.711 1.00 98.31 71 SER A CA 1
ATOM 550 C C . SER A 1 71 ? 6.490 1.931 -2.706 1.00 98.31 71 SER A C 1
ATOM 552 O O . SER A 1 71 ? 7.009 2.932 -2.214 1.00 98.31 71 SER A O 1
ATOM 554 N N . TYR A 1 72 ? 5.286 1.927 -3.277 1.00 98.56 72 TYR A N 1
ATOM 555 C CA . TYR A 1 72 ? 4.549 3.138 -3.642 1.00 98.56 72 TYR A CA 1
ATOM 556 C C . TYR A 1 72 ? 3.124 3.137 -3.098 1.00 98.56 72 TYR A C 1
ATOM 558 O O . TYR A 1 72 ? 2.458 2.099 -3.070 1.00 98.56 72 TYR A O 1
ATOM 566 N N . GLY A 1 73 ? 2.661 4.325 -2.727 1.00 98.38 73 GLY A N 1
ATOM 567 C CA . GLY A 1 73 ? 1.258 4.603 -2.466 1.00 98.38 73 GLY A CA 1
ATOM 568 C C . GLY A 1 73 ? 0.742 4.055 -1.142 1.00 98.38 73 GLY A C 1
ATOM 569 O O . GLY A 1 73 ? 1.476 3.509 -0.310 1.00 98.38 73 GLY A O 1
ATOM 570 N N . ILE A 1 74 ? -0.570 4.169 -0.952 1.00 98.75 74 ILE A N 1
ATOM 571 C CA . ILE A 1 74 ? -1.216 3.823 0.321 1.00 98.75 74 ILE A CA 1
ATOM 572 C C . ILE A 1 74 ? -1.108 2.323 0.655 1.00 98.75 74 ILE A C 1
ATOM 574 O O . ILE A 1 74 ? -1.132 1.943 1.828 1.00 98.75 74 ILE A O 1
ATOM 578 N N . LEU A 1 75 ? -0.954 1.480 -0.373 1.00 98.75 75 LEU A N 1
ATOM 579 C CA . LEU A 1 75 ? -0.836 0.019 -0.280 1.00 98.75 75 LEU A CA 1
ATOM 580 C C . LEU A 1 75 ? 0.604 -0.491 -0.446 1.00 98.75 75 LEU A C 1
ATOM 582 O O . LEU A 1 75 ? 0.806 -1.704 -0.470 1.00 98.75 75 LEU A O 1
ATOM 586 N N . GLN A 1 76 ? 1.592 0.405 -0.556 1.00 98.62 76 GLN A N 1
ATOM 587 C CA . GLN A 1 76 ? 3.017 0.071 -0.679 1.00 98.62 76 GLN A CA 1
ATOM 588 C C . GLN A 1 76 ? 3.301 -0.995 -1.757 1.00 98.62 76 GLN A C 1
ATOM 590 O O . GLN A 1 76 ? 3.998 -1.985 -1.529 1.00 98.62 76 GLN A O 1
ATOM 595 N N . ILE A 1 77 ? 2.768 -0.780 -2.962 1.00 98.62 77 ILE A N 1
ATOM 596 C CA . ILE A 1 77 ? 2.955 -1.668 -4.117 1.00 98.62 77 ILE A CA 1
ATOM 597 C C . ILE A 1 77 ? 4.402 -1.554 -4.597 1.00 98.62 77 ILE A C 1
ATOM 599 O O . ILE A 1 77 ? 4.889 -0.456 -4.869 1.00 98.62 77 ILE A O 1
ATOM 603 N N . ASN A 1 78 ? 5.117 -2.678 -4.678 1.00 97.56 78 ASN A N 1
ATOM 604 C CA . ASN A 1 78 ? 6.555 -2.663 -4.936 1.00 97.56 78 ASN A CA 1
ATOM 605 C C . ASN A 1 78 ? 6.919 -2.787 -6.427 1.00 97.56 78 ASN A C 1
ATOM 607 O O . ASN A 1 78 ? 6.302 -3.521 -7.197 1.00 97.56 78 ASN A O 1
ATOM 611 N N . SER A 1 79 ? 7.996 -2.099 -6.796 1.00 97.88 79 SER A N 1
ATOM 612 C CA .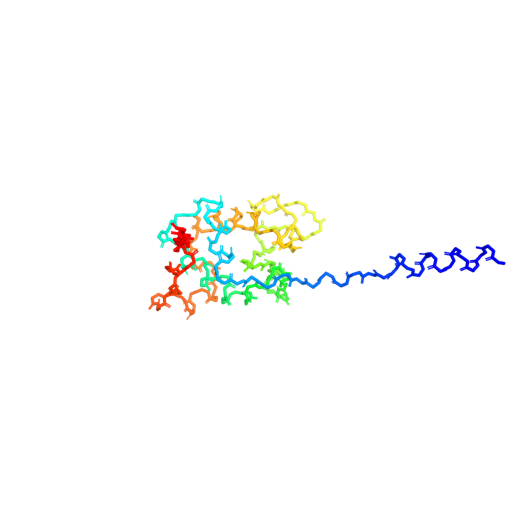 SER A 1 79 ? 8.579 -2.070 -8.145 1.00 97.88 79 SER A CA 1
ATOM 613 C C . SER A 1 79 ? 9.472 -3.266 -8.483 1.00 97.88 79 SER A C 1
ATOM 615 O O . SER A 1 79 ? 9.999 -3.330 -9.589 1.00 97.88 79 SER A O 1
ATOM 617 N N . ALA A 1 80 ? 9.678 -4.203 -7.549 1.00 96.56 80 ALA A N 1
ATOM 618 C CA . ALA A 1 80 ? 10.413 -5.429 -7.860 1.00 96.56 80 ALA A CA 1
ATOM 619 C C . ALA A 1 80 ? 9.580 -6.370 -8.744 1.00 96.56 80 ALA A C 1
ATOM 621 O O . ALA A 1 80 ? 10.143 -7.146 -9.509 1.00 96.56 80 ALA A O 1
ATOM 622 N N . GLU A 1 81 ? 8.250 -6.301 -8.630 1.00 96.75 81 GLU A N 1
ATOM 623 C CA . GLU A 1 81 ? 7.346 -7.262 -9.266 1.00 96.75 81 GLU A CA 1
ATOM 624 C C . GLU A 1 81 ? 6.072 -6.626 -9.847 1.00 96.75 81 GLU A C 1
ATOM 626 O O . GLU A 1 81 ? 5.612 -7.016 -10.921 1.00 96.75 81 GLU A O 1
ATOM 631 N N . TRP A 1 82 ? 5.478 -5.638 -9.173 1.00 98.38 82 TRP A N 1
ATOM 632 C CA . TRP A 1 82 ? 4.089 -5.249 -9.450 1.00 98.38 82 TRP A CA 1
ATOM 633 C C . TRP A 1 82 ? 3.947 -4.043 -10.372 1.00 98.38 82 TRP A C 1
ATOM 635 O O . TRP A 1 82 ? 2.953 -3.944 -11.088 1.00 98.38 82 TRP A O 1
ATOM 645 N N . CYS A 1 83 ? 4.934 -3.153 -10.398 1.00 98.44 83 CYS A N 1
ATOM 646 C CA . CYS A 1 83 ? 4.964 -1.982 -11.272 1.00 98.44 83 CYS A CA 1
ATOM 647 C C . CYS A 1 83 ? 6.377 -1.699 -11.770 1.00 98.44 83 CYS A C 1
ATOM 649 O O . CYS A 1 83 ? 7.347 -2.252 -11.252 1.00 98.44 83 CYS A O 1
ATOM 651 N N . THR A 1 84 ? 6.507 -0.800 -12.744 1.00 98.00 84 THR A N 1
ATOM 652 C CA . THR A 1 84 ? 7.819 -0.322 -13.197 1.00 98.00 84 THR A CA 1
ATOM 653 C C . THR A 1 84 ? 7.934 1.194 -13.065 1.00 98.00 84 THR A C 1
ATOM 655 O O . THR A 1 84 ? 6.965 1.930 -13.233 1.00 98.00 84 THR A O 1
ATOM 658 N N . ARG A 1 85 ? 9.119 1.679 -12.683 1.00 96.31 85 ARG A N 1
ATOM 659 C CA . ARG A 1 85 ? 9.381 3.113 -12.499 1.00 96.31 85 ARG A CA 1
ATOM 660 C C . ARG A 1 85 ? 9.547 3.795 -13.851 1.00 96.31 85 ARG A C 1
ATOM 662 O O . ARG A 1 85 ? 10.290 3.304 -14.695 1.00 96.31 85 ARG A O 1
ATOM 669 N N . GLY A 1 86 ? 8.889 4.931 -14.052 1.00 96.62 86 GLY A N 1
ATOM 670 C CA . GLY A 1 86 ? 9.029 5.748 -15.261 1.00 96.62 86 GLY A CA 1
ATOM 671 C C . GLY A 1 86 ? 8.293 5.235 -16.506 1.00 96.62 86 GLY A C 1
ATOM 672 O O . GLY A 1 86 ? 8.008 6.037 -17.391 1.00 96.62 86 GLY A O 1
ATOM 673 N N . HIS A 1 87 ? 7.915 3.956 -16.578 1.00 97.44 87 HIS A N 1
ATOM 674 C CA . HIS A 1 87 ? 7.132 3.398 -17.684 1.00 97.44 87 HIS A CA 1
ATOM 675 C C . HIS A 1 87 ? 6.191 2.280 -17.218 1.00 97.44 87 HIS A C 1
ATOM 677 O O . HIS A 1 87 ? 6.323 1.758 -16.114 1.00 97.44 87 HIS A O 1
ATOM 683 N N . ARG A 1 88 ? 5.198 1.938 -18.047 1.00 98.00 88 ARG A N 1
ATOM 684 C CA . ARG A 1 88 ? 4.240 0.867 -17.739 1.00 98.00 88 ARG A CA 1
ATOM 685 C C . ARG A 1 88 ? 4.946 -0.490 -17.741 1.00 98.00 88 ARG A C 1
ATOM 687 O O . ARG A 1 88 ? 5.818 -0.721 -18.581 1.00 98.00 88 ARG A O 1
ATOM 694 N N . GLY A 1 89 ? 4.586 -1.354 -16.798 1.00 97.88 89 GLY A N 1
ATOM 695 C CA . GLY A 1 89 ? 5.156 -2.692 -16.666 1.00 97.88 89 GLY A CA 1
ATOM 696 C C . GLY A 1 89 ? 4.783 -3.363 -15.344 1.00 97.88 89 GLY A C 1
ATOM 697 O O . GLY A 1 89 ? 3.890 -2.900 -14.627 1.00 97.88 89 GLY A O 1
ATOM 698 N N . GLY A 1 90 ? 5.474 -4.462 -15.030 1.00 97.75 90 GLY A N 1
ATOM 699 C CA . GLY A 1 90 ? 5.188 -5.315 -13.873 1.00 97.75 90 GLY A CA 1
ATOM 700 C C . GLY A 1 90 ? 3.863 -6.076 -13.990 1.00 97.75 90 GLY A C 1
ATOM 701 O O . GLY A 1 90 ? 3.117 -5.935 -14.959 1.00 97.75 90 GLY A O 1
ATOM 702 N N . ASN A 1 91 ? 3.539 -6.872 -12.972 1.00 98.38 91 ASN A N 1
ATOM 703 C CA . ASN A 1 91 ? 2.342 -7.725 -12.969 1.00 98.38 91 ASN A CA 1
ATOM 704 C C . ASN A 1 91 ? 1.012 -6.942 -12.968 1.00 98.38 91 ASN A C 1
ATOM 706 O O . ASN A 1 91 ? -0.047 -7.497 -13.286 1.00 98.38 91 ASN A O 1
ATOM 710 N N . CYS A 1 92 ? 1.036 -5.652 -12.622 1.00 98.44 92 CYS A N 1
ATOM 711 C CA . CYS A 1 92 ? -0.134 -4.782 -12.712 1.00 98.44 92 CYS A CA 1
ATOM 712 C C . CYS A 1 92 ? -0.203 -3.952 -14.003 1.00 98.44 92 CYS A C 1
ATOM 714 O O . CYS A 1 92 ? -1.230 -3.309 -14.201 1.00 98.44 92 CYS A O 1
ATOM 716 N N . ASP A 1 93 ? 0.808 -4.003 -14.882 1.00 98.12 93 ASP A N 1
ATOM 717 C CA . ASP A 1 93 ? 0.915 -3.180 -16.101 1.00 98.12 93 ASP A CA 1
ATOM 718 C C . ASP A 1 93 ? 0.660 -1.683 -15.829 1.00 98.12 93 ASP A C 1
ATOM 720 O O . ASP A 1 93 ? -0.194 -1.028 -16.429 1.00 98.12 93 ASP A O 1
ATOM 724 N N . LYS A 1 94 ? 1.380 -1.127 -14.851 1.00 98.19 94 LYS A N 1
ATOM 725 C CA . LYS A 1 94 ? 1.242 0.275 -14.423 1.00 98.19 94 LYS A CA 1
ATOM 726 C C . LYS A 1 94 ? 2.603 0.904 -14.188 1.00 98.19 94 LYS A C 1
ATOM 728 O O . LYS A 1 94 ? 3.581 0.209 -13.895 1.00 98.19 94 LYS A O 1
ATOM 733 N N . ARG A 1 95 ? 2.660 2.231 -14.302 1.00 98.44 95 ARG A N 1
ATOM 734 C CA . ARG A 1 95 ? 3.809 2.980 -13.794 1.00 98.44 95 ARG A CA 1
ATOM 735 C C . ARG A 1 95 ? 3.706 3.010 -12.278 1.00 98.44 95 ARG A C 1
ATOM 737 O O . ARG A 1 95 ? 2.616 3.187 -11.747 1.00 98.44 95 ARG A O 1
ATOM 744 N N . CYS A 1 96 ? 4.818 2.879 -11.568 1.00 98.38 96 CYS A N 1
ATOM 745 C 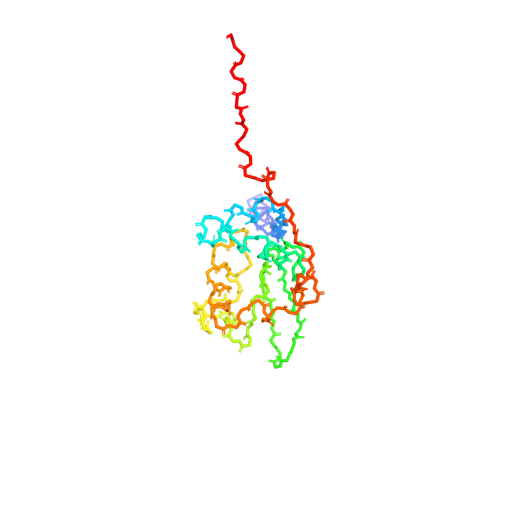CA . CYS A 1 96 ? 4.785 2.977 -10.108 1.00 98.38 96 CYS A CA 1
ATOM 746 C C . CYS A 1 96 ? 4.311 4.352 -9.620 1.00 98.38 96 CYS A C 1
ATOM 748 O O . CYS A 1 96 ? 3.712 4.455 -8.555 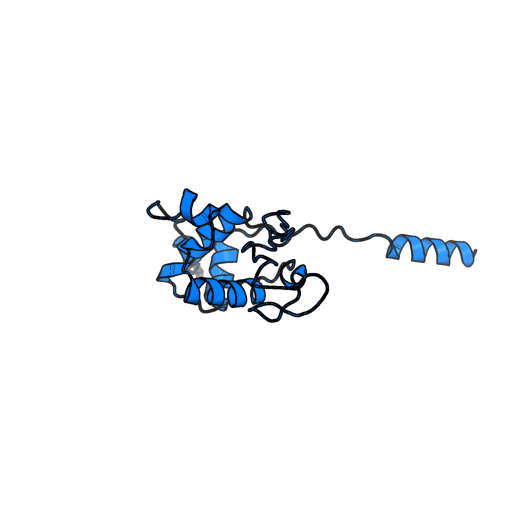1.00 98.38 96 CYS A O 1
ATOM 750 N N . GLU A 1 97 ? 4.549 5.400 -10.412 1.00 97.94 97 GLU A N 1
ATOM 751 C CA . GLU A 1 97 ? 4.082 6.752 -10.112 1.00 97.94 97 GLU A CA 1
ATOM 752 C C . GLU A 1 97 ? 2.554 6.896 -10.217 1.00 97.94 97 GLU A C 1
ATOM 754 O O . GLU A 1 97 ? 2.004 7.805 -9.605 1.00 97.94 97 GLU A O 1
ATOM 759 N N . ASP A 1 98 ? 1.859 5.989 -10.919 1.00 97.94 98 ASP A N 1
ATOM 760 C CA . ASP A 1 98 ? 0.391 6.008 -11.014 1.00 97.94 98 ASP A CA 1
ATOM 761 C C . ASP A 1 98 ? -0.277 5.700 -9.654 1.00 97.94 98 ASP A C 1
ATOM 763 O O . ASP A 1 98 ? -1.443 6.029 -9.464 1.00 97.94 98 ASP A O 1
ATOM 767 N N . TYR A 1 99 ? 0.458 5.106 -8.701 1.00 98.44 99 TYR A N 1
ATOM 768 C CA . TYR A 1 99 ? 0.003 4.859 -7.322 1.00 98.44 99 TYR A CA 1
ATOM 769 C C . TYR A 1 99 ? 0.288 6.026 -6.362 1.00 98.44 99 TYR A C 1
ATOM 771 O O . TYR A 1 99 ? 0.040 5.920 -5.165 1.00 98.44 99 TYR A O 1
ATOM 779 N N . LEU A 1 100 ? 0.851 7.136 -6.853 1.00 97.75 100 LEU A N 1
ATOM 780 C CA . LEU A 1 100 ? 1.043 8.370 -6.084 1.00 97.75 100 LEU A CA 1
ATOM 781 C C . LEU A 1 100 ? -0.077 9.354 -6.440 1.00 97.75 100 LEU A C 1
ATOM 783 O O . LEU A 1 100 ? 0.139 10.390 -7.067 1.00 97.75 100 LEU A O 1
ATOM 787 N N . SER A 1 101 ? -1.302 8.961 -6.099 1.00 95.75 101 SER A N 1
ATOM 788 C CA . SER A 1 101 ? -2.541 9.662 -6.432 1.00 95.75 101 SER A CA 1
ATOM 789 C C . SER A 1 101 ? -3.493 9.643 -5.240 1.00 95.75 101 SER A C 1
ATOM 791 O O . SER A 1 101 ? -3.583 8.659 -4.508 1.00 95.75 101 SER A O 1
ATOM 793 N N . ASP A 1 102 ? -4.254 10.723 -5.066 1.00 97.06 102 ASP A N 1
ATOM 794 C CA . ASP A 1 102 ? -5.279 10.799 -4.023 1.00 97.06 102 ASP A CA 1
ATOM 795 C C . ASP A 1 102 ? -6.455 9.846 -4.297 1.00 97.06 102 ASP A C 1
ATOM 797 O O . ASP A 1 102 ? -7.129 9.411 -3.358 1.00 97.06 102 ASP A O 1
ATOM 801 N N . ASP A 1 103 ? -6.718 9.522 -5.567 1.00 97.38 103 ASP A N 1
ATOM 802 C CA . ASP A 1 103 ? -7.604 8.423 -5.952 1.00 97.38 103 ASP A CA 1
ATOM 803 C C . ASP A 1 103 ? -6.827 7.104 -5.921 1.00 97.38 103 ASP A C 1
ATOM 805 O O . ASP A 1 103 ? -5.860 6.935 -6.662 1.00 97.38 103 ASP A O 1
ATOM 809 N N . ILE A 1 104 ? -7.292 6.184 -5.075 1.00 98.50 104 ILE A N 1
ATOM 810 C CA . ILE A 1 104 ? -6.635 4.915 -4.745 1.00 98.50 104 ILE A CA 1
ATOM 811 C C . ILE A 1 104 ? -7.307 3.704 -5.410 1.00 98.50 104 ILE A C 1
ATOM 813 O O . ILE A 1 104 ? -7.058 2.564 -5.015 1.00 98.50 104 ILE A O 1
ATOM 817 N N . GLN A 1 105 ? -8.223 3.904 -6.366 1.00 98.50 105 GLN A N 1
ATOM 818 C CA . GLN A 1 105 ? -8.917 2.781 -7.013 1.00 98.50 105 GLN A CA 1
ATOM 819 C C . GLN A 1 105 ? -7.947 1.857 -7.765 1.00 98.50 105 GLN A C 1
ATOM 821 O O . GLN A 1 105 ? -8.058 0.634 -7.665 1.00 98.50 105 GLN A O 1
ATOM 826 N N . GLU A 1 106 ? -6.963 2.422 -8.464 1.00 97.62 106 GLU A N 1
ATOM 827 C CA . GLU A 1 106 ? -5.944 1.654 -9.190 1.00 97.62 106 GLU A CA 1
ATOM 828 C C . GLU A 1 106 ? -5.002 0.904 -8.236 1.00 97.62 106 GLU A C 1
ATOM 830 O O . GLU A 1 106 ? -4.681 -0.265 -8.474 1.00 97.62 106 GLU A O 1
ATOM 835 N N . ASP A 1 107 ? -4.645 1.518 -7.103 1.00 98.69 107 ASP A N 1
ATOM 836 C CA . ASP A 1 107 ? -3.924 0.862 -6.014 1.00 98.69 107 ASP A CA 1
ATOM 837 C C . ASP A 1 107 ? -4.691 -0.370 -5.529 1.00 98.69 107 ASP A C 1
ATOM 839 O O . ASP A 1 107 ? -4.127 -1.463 -5.442 1.00 98.69 107 ASP A O 1
ATOM 843 N N . ILE A 1 108 ? -5.990 -0.220 -5.234 1.00 98.88 108 ILE A N 1
ATOM 844 C CA . ILE A 1 108 ? -6.828 -1.311 -4.719 1.00 98.88 108 ILE A CA 1
ATOM 845 C C . ILE A 1 108 ? -6.933 -2.441 -5.748 1.00 98.88 108 ILE A C 1
ATOM 847 O O . ILE A 1 108 ? -6.853 -3.611 -5.371 1.00 98.88 108 ILE A O 1
ATOM 851 N N . VAL A 1 109 ? -7.072 -2.122 -7.038 1.00 98.56 109 VAL A N 1
ATOM 852 C CA . VAL A 1 109 ? -7.111 -3.124 -8.116 1.00 98.56 109 VAL A CA 1
ATOM 853 C C . VAL A 1 109 ? -5.818 -3.936 -8.154 1.00 98.56 109 VAL A C 1
ATOM 855 O O . VAL A 1 109 ? -5.872 -5.169 -8.177 1.00 98.56 109 VAL A O 1
ATOM 858 N N . CYS A 1 110 ? -4.658 -3.277 -8.129 1.00 98.75 110 CYS A N 1
ATOM 859 C CA . CYS A 1 110 ? -3.379 -3.980 -8.132 1.00 98.75 110 CYS A CA 1
ATOM 860 C C . CYS A 1 110 ? -3.173 -4.780 -6.842 1.00 98.75 110 CYS A C 1
ATOM 862 O O . CYS A 1 110 ? -2.888 -5.975 -6.897 1.00 98.75 110 CYS A O 1
ATOM 864 N N . ALA A 1 111 ? -3.401 -4.177 -5.676 1.00 98.81 111 ALA A N 1
ATOM 865 C CA . ALA A 1 111 ? -3.250 -4.855 -4.396 1.00 98.81 111 ALA A CA 1
ATOM 866 C C . ALA A 1 111 ? -4.191 -6.057 -4.259 1.00 98.81 111 ALA A C 1
ATOM 868 O O . ALA A 1 111 ? -3.801 -7.077 -3.692 1.00 98.81 111 ALA A O 1
ATOM 869 N N . LYS A 1 112 ? -5.403 -6.002 -4.826 1.00 98.75 112 LYS A N 1
ATOM 870 C CA . LYS A 1 112 ? -6.288 -7.167 -4.882 1.00 98.75 112 LYS A CA 1
ATOM 871 C C . LYS A 1 112 ? -5.640 -8.323 -5.651 1.00 98.75 112 LYS A C 1
ATOM 873 O O . LYS A 1 112 ? -5.727 -9.450 -5.178 1.00 98.75 112 LYS A O 1
ATOM 878 N N . LYS A 1 113 ? -4.937 -8.069 -6.765 1.00 98.62 113 LYS A N 1
ATOM 879 C CA . LYS A 1 113 ? -4.174 -9.118 -7.474 1.00 98.62 113 LYS A CA 1
ATOM 880 C C . LYS A 1 113 ? -3.097 -9.734 -6.575 1.00 98.62 113 LYS A C 1
ATOM 882 O O . LYS A 1 113 ? -2.982 -10.955 -6.522 1.00 98.62 113 LYS A O 1
ATOM 887 N N . ILE A 1 114 ? -2.364 -8.908 -5.824 1.00 98.75 114 ILE A N 1
ATOM 888 C CA . ILE A 1 114 ? -1.361 -9.375 -4.849 1.00 98.75 114 ILE A CA 1
ATOM 889 C C . ILE A 1 114 ? -2.023 -10.252 -3.780 1.00 98.75 114 ILE A C 1
ATOM 891 O O . ILE A 1 114 ? -1.538 -11.339 -3.471 1.00 98.75 114 ILE A O 1
ATOM 895 N N . PHE A 1 115 ? -3.159 -9.811 -3.236 1.00 98.62 115 PHE A N 1
ATOM 896 C CA . PHE A 1 115 ? -3.928 -10.565 -2.251 1.00 98.62 115 PHE A CA 1
ATOM 897 C C . PHE A 1 115 ? -4.459 -11.888 -2.814 1.00 98.62 115 PHE A C 1
ATOM 899 O O . PHE A 1 115 ? -4.388 -12.902 -2.127 1.00 98.62 115 PHE A O 1
ATOM 906 N N . ASP A 1 116 ? -4.952 -11.910 -4.049 1.00 98.31 116 ASP A N 1
ATOM 907 C CA . ASP A 1 116 ? -5.457 -13.134 -4.673 1.00 98.31 116 ASP A CA 1
ATOM 908 C C . ASP A 1 116 ? -4.325 -14.172 -4.860 1.00 98.31 116 ASP A C 1
ATOM 910 O O . ASP A 1 116 ? -4.573 -15.371 -4.748 1.00 98.31 116 ASP A O 1
ATOM 914 N N . GLN A 1 117 ? -3.077 -13.731 -5.085 1.00 98.19 117 GLN A N 1
ATOM 915 C CA . GLN A 1 117 ? -1.914 -14.619 -5.259 1.00 98.19 117 GLN A CA 1
ATOM 916 C C . GLN A 1 117 ? -1.231 -15.018 -3.943 1.00 98.19 117 GLN A C 1
ATOM 918 O O . GLN A 1 117 ? -0.848 -16.173 -3.749 1.00 98.19 117 GLN A O 1
ATOM 923 N N . HIS A 1 118 ? -1.059 -14.072 -3.023 1.00 98.12 118 HIS A N 1
ATOM 924 C CA . HIS A 1 118 ? -0.226 -14.255 -1.834 1.00 98.12 118 HIS A CA 1
ATOM 925 C C . HIS A 1 118 ? -0.994 -14.084 -0.525 1.00 98.12 118 HIS A C 1
ATOM 927 O O . HIS A 1 118 ? -0.481 -14.456 0.530 1.00 98.12 118 HIS A O 1
ATOM 933 N N . GLY A 1 119 ? -2.214 -13.556 -0.558 1.00 98.31 119 GLY A N 1
ATOM 934 C CA . GLY A 1 119 ? -2.946 -13.109 0.622 1.00 98.31 119 GLY A CA 1
ATOM 935 C C . GLY A 1 119 ? -2.287 -11.904 1.297 1.00 98.31 119 GLY A C 1
ATOM 936 O O . GLY A 1 119 ? -1.296 -11.348 0.828 1.00 98.31 119 GLY A O 1
ATOM 937 N N . PHE A 1 120 ? -2.795 -11.522 2.470 1.00 98.50 120 PHE A N 1
ATOM 938 C CA . PHE A 1 120 ? -2.258 -10.380 3.221 1.00 98.50 120 PHE A CA 1
ATOM 939 C C . PHE A 1 120 ? -0.819 -10.566 3.737 1.00 98.50 120 PHE A C 1
ATOM 941 O O . PHE A 1 120 ? -0.185 -9.604 4.159 1.00 98.50 120 PHE A O 1
ATOM 948 N N . LYS A 1 121 ? -0.270 -11.787 3.693 1.00 97.94 121 LYS A N 1
ATOM 949 C CA . LYS A 1 121 ? 1.119 -12.054 4.106 1.00 97.94 121 LYS A CA 1
ATOM 950 C C . LYS A 1 121 ? 2.176 -11.430 3.185 1.00 97.94 121 LYS A C 1
ATOM 952 O O . LYS A 1 121 ? 3.346 -11.490 3.531 1.00 97.94 121 LYS A O 1
ATOM 957 N N . ALA A 1 122 ? 1.783 -10.856 2.046 1.00 98.00 122 ALA A N 1
ATOM 958 C CA . ALA A 1 122 ? 2.689 -10.088 1.191 1.00 98.00 122 ALA A CA 1
ATOM 959 C C . ALA A 1 122 ? 3.112 -8.733 1.798 1.00 98.00 122 ALA A C 1
ATOM 961 O O . ALA A 1 122 ? 4.030 -8.101 1.284 1.00 98.00 122 ALA A O 1
ATOM 962 N N . TRP A 1 123 ? 2.467 -8.301 2.888 1.00 98.44 123 TRP A N 1
ATOM 963 C CA . TRP A 1 123 ? 2.702 -7.016 3.547 1.00 98.44 123 TRP A CA 1
ATOM 964 C C . TRP A 1 123 ? 3.196 -7.219 4.981 1.00 98.44 123 TRP A C 1
ATOM 966 O O . TRP A 1 123 ? 2.438 -7.642 5.859 1.00 98.44 123 TRP A O 1
ATOM 976 N N . ASP A 1 124 ? 4.473 -6.925 5.229 1.00 97.50 124 ASP A N 1
ATOM 977 C CA . ASP A 1 124 ? 5.121 -7.134 6.531 1.00 97.50 124 ASP A CA 1
ATOM 978 C C . ASP A 1 124 ? 4.477 -6.303 7.652 1.00 97.50 124 ASP A C 1
ATOM 980 O O . ASP A 1 124 ? 4.315 -6.783 8.780 1.00 97.50 124 ASP A O 1
ATOM 984 N N . GLY A 1 125 ? 4.069 -5.068 7.353 1.00 97.88 125 GLY A N 1
ATOM 985 C CA . GLY A 1 125 ? 3.356 -4.186 8.270 1.00 97.88 125 GLY A CA 1
ATOM 986 C C . GLY A 1 125 ? 2.007 -4.771 8.675 1.00 97.88 125 GLY A C 1
ATOM 987 O O . GLY A 1 125 ? 1.688 -4.786 9.870 1.00 97.88 125 GLY A O 1
ATOM 988 N N . TRP A 1 126 ? 1.257 -5.354 7.733 1.00 98.69 126 TRP A N 1
ATOM 989 C CA . TRP A 1 126 ? 0.034 -6.098 8.061 1.00 98.69 126 TRP A CA 1
ATOM 990 C C . TRP A 1 126 ? 0.331 -7.366 8.873 1.00 98.69 126 TRP A C 1
ATOM 992 O O . TRP A 1 126 ? -0.332 -7.621 9.881 1.00 98.69 126 TRP A O 1
ATOM 1002 N N . VAL A 1 127 ? 1.343 -8.156 8.497 1.00 98.56 127 VAL A N 1
ATOM 1003 C CA . VAL A 1 127 ? 1.700 -9.391 9.222 1.00 98.56 127 VAL A CA 1
ATOM 1004 C C . VAL A 1 127 ? 2.037 -9.090 10.679 1.00 98.56 127 VAL A C 1
ATOM 1006 O O . VAL A 1 127 ? 1.562 -9.784 11.578 1.00 98.56 127 VAL A O 1
ATOM 1009 N N . LYS A 1 128 ? 2.823 -8.041 10.928 1.00 98.44 128 LYS A N 1
ATOM 1010 C CA . LYS A 1 128 ? 3.265 -7.660 12.271 1.00 98.44 128 LYS A CA 1
ATOM 1011 C C . LYS A 1 128 ? 2.136 -7.083 13.128 1.00 98.44 128 LYS A C 1
ATOM 1013 O O . LYS A 1 128 ? 2.127 -7.292 14.346 1.00 98.44 128 LYS A O 1
ATOM 1018 N N . ASN A 1 129 ? 1.200 -6.347 12.528 1.00 98.44 129 ASN A N 1
ATOM 1019 C CA . ASN A 1 129 ? 0.280 -5.492 13.284 1.00 98.44 129 ASN A CA 1
ATOM 1020 C C . ASN A 1 129 ? -1.207 -5.846 13.159 1.00 98.44 129 ASN A C 1
ATOM 1022 O O . ASN A 1 129 ? -1.977 -5.459 14.032 1.00 98.44 129 ASN A O 1
ATOM 1026 N N . CYS A 1 130 ? -1.605 -6.626 12.156 1.00 98.44 130 CYS A N 1
ATOM 1027 C CA . CYS A 1 130 ? -3.008 -6.942 11.875 1.00 98.44 130 CYS A CA 1
ATOM 1028 C C . CYS A 1 130 ? -3.317 -8.439 11.991 1.00 98.44 130 CYS A C 1
ATOM 1030 O O . CYS A 1 130 ? -4.388 -8.818 12.469 1.00 98.44 130 CYS A O 1
ATOM 1032 N N . LYS A 1 131 ? -2.389 -9.313 11.579 1.00 98.19 131 LYS A N 1
ATOM 1033 C CA . LYS A 1 131 ? -2.597 -10.766 11.636 1.00 98.19 131 LYS A CA 1
ATOM 1034 C C . LYS A 1 131 ? -2.860 -11.221 13.075 1.00 98.19 131 LYS A C 1
ATOM 1036 O O . LYS A 1 131 ? -2.032 -11.000 13.955 1.00 98.19 131 LYS A O 1
ATOM 1041 N N . ASN A 1 132 ? -3.986 -11.905 13.291 1.00 97.62 132 ASN A N 1
ATOM 1042 C CA . ASN A 1 132 ? -4.423 -12.422 14.598 1.00 97.62 132 ASN A CA 1
ATOM 1043 C C . ASN A 1 132 ? -4.530 -11.346 15.695 1.00 97.62 132 ASN A C 1
ATOM 1045 O O . ASN A 1 132 ? -4.393 -11.647 16.880 1.00 97.62 132 ASN A O 1
ATOM 1049 N N . LYS A 1 133 ? -4.757 -10.090 15.305 1.00 97.62 133 LYS A N 1
ATOM 1050 C CA . LYS A 1 133 ? -4.908 -8.952 16.212 1.00 97.62 133 LYS A CA 1
ATOM 1051 C C . LYS A 1 133 ? -6.284 -8.313 16.034 1.00 97.62 133 LYS A C 1
ATOM 1053 O O . LYS A 1 133 ? -6.911 -8.502 14.989 1.00 97.62 133 LYS A O 1
ATOM 1058 N N . PRO A 1 134 ? -6.777 -7.562 17.034 1.00 97.69 134 PRO A N 1
ATOM 1059 C CA . PRO A 1 134 ? -7.995 -6.784 16.874 1.00 97.69 134 PRO A CA 1
ATOM 1060 C C . PRO A 1 134 ? -7.868 -5.828 15.684 1.00 97.69 134 PRO A C 1
ATOM 1062 O O . PRO A 1 134 ? -6.936 -5.028 15.616 1.00 97.69 134 PRO A O 1
ATOM 1065 N N . LEU A 1 135 ? -8.803 -5.925 14.742 1.00 98.31 135 LEU A N 1
ATOM 1066 C CA . LEU A 1 135 ? -8.855 -5.050 13.574 1.00 98.31 135 LEU A CA 1
ATOM 1067 C C . LEU A 1 135 ? -9.679 -3.786 13.875 1.00 98.31 135 LEU A C 1
ATOM 1069 O O . LEU A 1 135 ? -10.522 -3.807 14.778 1.00 98.31 135 LEU A O 1
ATOM 1073 N N . PRO A 1 136 ? -9.509 -2.699 13.097 1.00 97.31 136 PRO A N 1
ATOM 1074 C CA . PRO A 1 136 ? -10.309 -1.489 13.254 1.00 97.31 136 PRO A CA 1
ATOM 1075 C C . PRO A 1 136 ? -11.819 -1.764 13.191 1.00 97.31 136 PRO A C 1
ATOM 1077 O O . PRO A 1 136 ? -12.316 -2.428 12.271 1.00 97.31 136 PRO A O 1
ATOM 1080 N N . ASN A 1 137 ? -12.565 -1.213 14.155 1.00 96.62 137 ASN A N 1
ATOM 1081 C CA . ASN A 1 137 ? -14.024 -1.274 14.166 1.00 96.62 137 ASN A CA 1
ATOM 1082 C C . ASN A 1 137 ? -14.616 -0.179 13.268 1.00 96.62 137 ASN A C 1
ATOM 1084 O O . ASN A 1 137 ? -14.716 0.991 13.644 1.00 96.62 137 ASN A O 1
ATOM 1088 N N . LEU A 1 138 ? -15.074 -0.591 12.088 1.00 96.56 138 LEU A N 1
ATOM 1089 C CA . LEU A 1 138 ? -15.589 0.302 11.050 1.00 96.56 138 LEU A CA 1
ATOM 1090 C C . LEU A 1 138 ? -17.121 0.395 11.028 1.00 96.56 138 LEU A C 1
ATOM 1092 O O . LEU A 1 138 ? -17.686 0.987 10.110 1.00 96.56 138 LEU A O 1
ATOM 1096 N N . ALA A 1 139 ? -17.823 -0.150 12.029 1.00 93.69 139 ALA A N 1
ATOM 1097 C CA . ALA A 1 139 ? -19.289 -0.143 12.054 1.00 93.69 139 ALA A CA 1
ATOM 1098 C C . ALA A 1 139 ? -19.866 1.281 11.984 1.00 93.69 139 ALA A C 1
ATOM 1100 O O . ALA A 1 139 ? -20.881 1.521 11.329 1.00 93.69 139 ALA A O 1
ATOM 1101 N N . HIS A 1 140 ? -19.195 2.242 12.624 1.00 93.75 140 HIS A N 1
ATOM 1102 C CA . HIS A 1 140 ? -19.595 3.647 12.619 1.00 93.75 140 HIS A CA 1
ATOM 1103 C C . HIS A 1 140 ? -19.492 4.301 11.228 1.00 93.75 140 HIS A C 1
ATOM 1105 O O . HIS A 1 140 ? -20.293 5.181 10.924 1.00 93.75 140 HIS A O 1
ATOM 1111 N N . CYS A 1 141 ? -18.590 3.834 10.355 1.00 94.31 141 CYS A N 1
ATOM 1112 C CA . CYS A 1 141 ? -18.411 4.374 9.003 1.00 94.31 141 CYS A CA 1
ATOM 1113 C C . CYS A 1 141 ? -19.612 4.117 8.082 1.00 94.31 141 CYS A C 1
ATOM 1115 O O . CYS A 1 141 ? -19.817 4.858 7.117 1.00 94.31 141 CYS A O 1
ATOM 1117 N N . PHE A 1 142 ? -20.394 3.074 8.381 1.00 90.19 142 PHE A N 1
ATOM 1118 C CA . PHE A 1 142 ? -21.514 2.605 7.561 1.00 90.19 142 PHE A CA 1
ATOM 1119 C C . PHE A 1 142 ? -22.886 2.854 8.186 1.00 90.19 142 PHE A C 1
ATOM 1121 O O . PHE A 1 142 ? -23.903 2.476 7.600 1.00 90.19 142 PHE A O 1
ATOM 1128 N N . ARG A 1 143 ? -22.955 3.496 9.359 1.00 87.56 143 ARG A N 1
ATOM 1129 C CA . ARG A 1 143 ? -24.244 3.932 9.899 1.00 87.56 143 ARG A CA 1
ATOM 1130 C C . ARG A 1 143 ? -24.824 4.969 8.942 1.00 87.56 143 ARG A C 1
ATOM 1132 O O . ARG A 1 143 ? -24.259 6.047 8.770 1.00 87.56 143 ARG A O 1
ATOM 1139 N N . ARG A 1 144 ? -25.968 4.659 8.327 1.00 71.69 144 ARG A N 1
ATOM 1140 C CA . ARG A 1 144 ? -26.813 5.688 7.713 1.00 71.69 144 ARG A CA 1
ATOM 1141 C C . ARG A 1 144 ? -27.100 6.718 8.805 1.00 71.69 144 ARG A C 1
ATOM 1143 O O . ARG A 1 144 ? -27.652 6.342 9.840 1.00 71.69 144 ARG A O 1
ATOM 1150 N N . LYS A 1 145 ? -26.739 7.992 8.601 1.00 58.66 145 LYS A N 1
ATOM 1151 C CA . LYS A 1 145 ? -27.362 9.068 9.380 1.00 58.66 145 LYS A CA 1
ATOM 1152 C C . LYS A 1 145 ? -28.859 8.910 9.141 1.00 58.66 145 LYS A C 1
ATOM 1154 O O . LYS A 1 145 ? -29.322 9.083 8.016 1.00 58.66 145 LYS A O 1
ATOM 1159 N N . ARG A 1 146 ? -29.597 8.485 10.164 1.00 53.62 146 ARG A N 1
ATOM 1160 C CA . ARG A 1 146 ? -31.047 8.621 10.177 1.00 53.62 146 ARG A CA 1
ATOM 1161 C C . ARG A 1 146 ? -31.249 10.136 10.159 1.00 53.62 146 ARG A C 1
ATOM 1163 O O . ARG A 1 146 ? -30.907 10.796 11.133 1.00 53.62 146 ARG A O 1
ATOM 1170 N N . MET A 1 147 ? -31.607 10.689 9.003 1.00 51.06 147 MET A N 1
ATOM 1171 C CA . MET A 1 147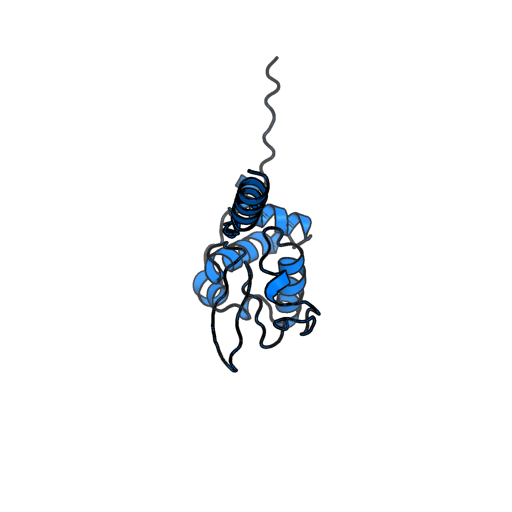 ? -32.029 12.079 8.894 1.00 51.06 147 MET A CA 1
ATOM 1172 C C . MET A 1 147 ? -33.263 12.164 9.788 1.00 51.06 147 MET A C 1
ATOM 1174 O O . MET A 1 147 ? -34.274 11.534 9.492 1.00 51.06 147 MET A O 1
ATOM 1178 N N . THR A 1 148 ? -33.125 12.775 10.959 1.00 53.47 148 THR A N 1
ATOM 1179 C CA . THR A 1 148 ? -34.264 13.139 11.792 1.00 53.47 148 THR A CA 1
ATOM 1180 C C . THR A 1 148 ? -35.053 14.158 10.991 1.00 53.47 148 THR A C 1
ATOM 1182 O O . THR A 1 148 ? -34.672 15.321 10.906 1.00 53.47 148 THR A O 1
ATOM 1185 N N . THR A 1 149 ? -36.105 13.701 10.320 1.00 51.72 149 THR A N 1
ATOM 1186 C CA . THR A 1 149 ? -37.209 14.567 9.931 1.00 51.72 149 THR A CA 1
ATOM 1187 C C . THR A 1 149 ? -37.912 14.952 11.230 1.00 51.72 149 THR A C 1
ATOM 1189 O O . THR A 1 149 ? -38.760 14.218 11.724 1.00 51.72 149 THR A O 1
ATOM 1192 N N . GLU A 1 150 ? -37.468 16.049 11.837 1.00 49.81 150 GLU A N 1
ATOM 1193 C CA . GLU A 1 150 ? -38.307 16.852 12.722 1.00 49.81 150 GLU A CA 1
ATOM 1194 C C . GLU A 1 150 ? -38.976 17.913 11.845 1.00 49.81 150 GLU A C 1
ATOM 1196 O O . GLU A 1 150 ? -38.312 18.852 11.408 1.00 49.81 150 GLU A O 1
ATOM 1201 N N . VAL A 1 151 ? -40.263 17.705 11.550 1.00 51.47 151 VAL A N 1
ATOM 1202 C CA . VAL A 1 151 ? -41.296 18.744 11.391 1.00 51.47 151 VAL A CA 1
ATOM 1203 C C . VAL A 1 151 ? -42.583 18.170 11.962 1.00 51.47 151 VAL A C 1
ATOM 1205 O O . VAL A 1 151 ? -42.906 17.018 11.587 1.00 51.47 151 VAL A O 1
#

Foldseek 3Di:
DVVVVVVVVVVVVPPPPPPQFDQDDLLRQLVLCVVLVPDPVCSLLVSQQLCQQPVSGQADWDDDDPPRWIFHGSNRHICVAQAPDPAADHPLRYHRCVSSDNNCSSVSVSVVVVCVVPNPVVRPSSVVGPVVDDTDDCPVSPDDPPPPPDD

InterPro domains:
  IPR001916 Glycoside hydrolase, family 22 [PF00062] (22-141)
  IPR001916 Glycoside hydrolase, family 22 [PR00135] (24-34)
  IPR001916 Glycoside hydrolase, family 22 [PR00135] (41-50)
  IPR001916 Glycoside hydrolase, family 22 [PR00135] (69-85)
  IPR001916 Glycoside hydrolase, family 22 [PR00135] (100-115)
  IPR001916 Glycoside hydrolase, family 22 [PR00135] (119-130)
  IPR001916 Glycoside hydrolase, family 22 [PS51348] (22-144)
  IPR001916 Glycoside hydrolase, family 22 [PTHR11407] (5-143)
  IPR001916 Glycoside hydrolase, family 22 [SM00263] (22-142)
  IPR023346 Lysozyme-like domain superfamily [SSF53955] (21-142)

Organism: NCBI:txid2715315

Secondary structure (DSSP, 8-state):
-HHHHHHHHHHHHT-----PPPB--HHHHHHHHHHTT--GGGHHHHHHHHHHHHTTBTT-EE---GGG--EETTTTEETTTT-BSSSSBTTTTBBGGGGSSS--HHHHHHHHHHHHHHGGGG-HHHHHHTTTSPPP--GGGG---------

Radius of gyration: 19.54 Å; Cα contacts (8 Å, |Δi|>4): 218; chains: 1; bounding box: 59×62×38 Å

Nearest PDB structures (foldseek):
  1iiz-assembly1_A  TM=9.575E-01  e=1.928E-11  Antheraea mylitta
  1gd6-assembly1_A  TM=9.432E-01  e=5.318E-11  Bombyx mori
  2rsc-assembly1_A  TM=9.403E-01  e=2.928E-11  Bombyx mori
  2fbd-assembly1_A  TM=9.127E-01  e=3.592E-10  Musca domestica
  6ul3-assembly1_A  TM=8.647E-01  e=7.544E-09  Penaeus vannamei